Protein AF-A0A3D3JTG0-F1 (afdb_monomer_lite)

Sequence (106 aa):
MKNHLLTIVFLISISLPQLSPAGENDVHAVINGVEFSTAFIIQRNPSPLHYWPKSAVSKKLEVTIDDWLVHQHAVEGRYDKEPEFQQLLEEQESYIAKKIRETLGR

Radius of gyration: 20.94 Å; chains: 1; bounding box: 56×52×36 Å

Secondary structure (DSSP, 8-state):
-------------------SBPPTT-EEEEETTEEEEHHHHHHHS--S-SS-BHHHHHHHHHHHHHHHHHHHHHHHTTGGG-HHHHHHHHHHHHHHHHHHHHHHT-

pLDDT: mean 79.35, std 18.64, range [35.5, 95.5]

Foldseek 3Di:
DDDDPPDDDDDPPDDDFAQDFFDQACFDDADPNDTDGNVNLCVVPPDPDPTDGPVNSVVSVVVSVVVVVVVVVCVVVVVVPDPVNVVVVVVVVVVVVVVVCVVVVD

Structure (mmCIF, N/CA/C/O backbone):
data_AF-A0A3D3JTG0-F1
#
_entry.id   AF-A0A3D3JTG0-F1
#
loop_
_atom_site.group_PDB
_atom_site.id
_atom_site.type_symbol
_atom_site.label_atom_id
_atom_site.label_alt_id
_atom_site.label_comp_id
_atom_site.label_asym_id
_atom_site.label_entity_id
_atom_site.label_seq_id
_atom_site.pdbx_PDB_ins_code
_atom_site.Cartn_x
_atom_site.Cartn_y
_atom_site.Cartn_z
_atom_site.occupancy
_atom_site.B_iso_or_equiv
_atom_site.auth_seq_id
_atom_site.auth_comp_id
_atom_site.auth_asym_id
_atom_site.auth_atom_id
_atom_site.pdbx_PDB_model_num
ATOM 1 N N . MET A 1 1 ? 29.377 -32.816 0.747 1.00 41.09 1 MET A N 1
ATOM 2 C CA . MET A 1 1 ? 28.149 -32.082 0.370 1.00 41.09 1 MET A CA 1
ATOM 3 C C . MET A 1 1 ? 28.561 -30.633 0.158 1.00 41.09 1 MET A C 1
ATOM 5 O O . MET A 1 1 ? 29.163 -30.070 1.060 1.00 41.09 1 MET A O 1
ATOM 9 N N . LYS A 1 2 ? 28.439 -30.106 -1.068 1.00 35.50 2 LYS A N 1
ATOM 10 C CA . LYS A 1 2 ? 28.965 -28.782 -1.443 1.00 35.50 2 LYS A CA 1
ATOM 11 C C . LYS A 1 2 ? 27.948 -27.705 -1.062 1.00 35.50 2 LYS A C 1
ATOM 13 O O . LYS A 1 2 ? 26.835 -27.716 -1.576 1.00 35.50 2 LYS A O 1
ATOM 18 N N . ASN A 1 3 ? 28.347 -26.793 -0.181 1.00 41.91 3 ASN A N 1
ATOM 19 C CA . ASN A 1 3 ? 27.577 -25.599 0.145 1.00 41.91 3 ASN A CA 1
ATOM 20 C C . ASN A 1 3 ? 27.710 -24.620 -1.025 1.00 41.91 3 ASN A C 1
ATOM 22 O O . ASN A 1 3 ? 28.778 -24.048 -1.240 1.00 41.91 3 ASN A O 1
ATOM 26 N N . HIS A 1 4 ? 26.644 -24.452 -1.801 1.00 38.56 4 HIS A N 1
ATOM 27 C CA . HIS A 1 4 ? 26.571 -23.399 -2.805 1.00 38.56 4 HIS A CA 1
ATOM 28 C C . HIS A 1 4 ? 26.114 -22.114 -2.114 1.00 38.56 4 HIS A C 1
ATOM 30 O O . HIS A 1 4 ? 24.928 -21.906 -1.880 1.00 38.56 4 HIS A O 1
ATOM 36 N N . LEU A 1 5 ? 27.087 -21.284 -1.735 1.00 36.28 5 LEU A N 1
ATOM 37 C CA . LEU A 1 5 ? 26.852 -19.916 -1.293 1.00 36.28 5 LEU A CA 1
ATOM 38 C C . LEU A 1 5 ? 26.366 -19.124 -2.518 1.00 36.28 5 LEU A C 1
ATOM 40 O O . LEU A 1 5 ? 27.130 -18.888 -3.454 1.00 36.28 5 LEU A O 1
ATOM 44 N N . LEU A 1 6 ? 25.076 -18.798 -2.557 1.00 37.91 6 LEU A N 1
ATOM 45 C CA . LEU A 1 6 ? 24.474 -18.013 -3.628 1.00 37.91 6 LEU A CA 1
ATOM 46 C C . LEU A 1 6 ? 24.833 -16.536 -3.403 1.00 37.91 6 LEU A C 1
ATOM 48 O O . LEU A 1 6 ? 24.163 -15.830 -2.653 1.00 37.91 6 LEU A O 1
ATOM 52 N N . THR A 1 7 ? 25.925 -16.071 -4.007 1.00 39.56 7 THR A N 1
ATOM 53 C CA . THR A 1 7 ? 26.293 -14.650 -3.994 1.00 39.56 7 THR A CA 1
ATOM 54 C C . THR A 1 7 ? 25.382 -13.892 -4.958 1.00 39.56 7 THR A C 1
ATOM 56 O O . THR A 1 7 ? 25.593 -13.915 -6.169 1.00 39.56 7 THR A O 1
ATOM 59 N N . ILE A 1 8 ? 24.352 -13.233 -4.428 1.00 53.41 8 ILE A N 1
ATOM 60 C CA . ILE A 1 8 ? 23.512 -12.298 -5.185 1.00 53.41 8 ILE A CA 1
ATOM 61 C C . ILE A 1 8 ? 24.306 -10.998 -5.356 1.00 53.41 8 ILE A C 1
ATOM 63 O O . ILE A 1 8 ? 24.624 -10.320 -4.381 1.00 53.41 8 ILE A O 1
ATOM 67 N N . VAL A 1 9 ? 24.652 -10.658 -6.597 1.00 40.28 9 VAL A N 1
ATOM 68 C CA . VAL A 1 9 ? 25.317 -9.396 -6.942 1.00 40.28 9 VAL A CA 1
ATOM 69 C C . VAL A 1 9 ? 24.241 -8.347 -7.228 1.00 40.28 9 VAL A C 1
ATOM 71 O O . VAL A 1 9 ? 23.598 -8.383 -8.273 1.00 40.28 9 VAL A O 1
ATOM 74 N N . PHE A 1 10 ? 24.044 -7.410 -6.298 1.00 41.47 10 PHE A N 1
ATOM 75 C CA . PHE A 1 10 ? 23.234 -6.207 -6.511 1.00 41.47 10 PHE A CA 1
ATOM 76 C C . PHE A 1 10 ? 24.082 -5.157 -7.249 1.00 41.47 10 PHE A C 1
ATOM 78 O O . PHE A 1 10 ? 24.965 -4.533 -6.664 1.00 41.47 10 PHE A O 1
ATOM 85 N N . LEU A 1 11 ? 23.834 -4.964 -8.546 1.00 37.69 11 LEU A N 1
ATOM 86 C CA . LEU A 1 11 ? 24.386 -3.843 -9.311 1.00 37.69 11 LEU A CA 1
ATOM 87 C C . LEU A 1 11 ? 23.433 -2.648 -9.192 1.00 37.69 11 LEU A C 1
ATOM 89 O O . LEU A 1 11 ? 22.484 -2.523 -9.962 1.00 37.69 11 LEU A O 1
ATOM 93 N N . ILE A 1 12 ? 23.680 -1.769 -8.218 1.00 42.81 12 ILE A N 1
ATOM 94 C CA . ILE A 1 12 ? 22.983 -0.480 -8.123 1.00 42.81 12 ILE A CA 1
ATOM 95 C C . ILE A 1 12 ? 23.729 0.518 -9.011 1.00 42.81 12 ILE A C 1
ATOM 97 O O . ILE A 1 12 ? 24.698 1.157 -8.603 1.00 42.81 12 ILE A O 1
ATOM 101 N N . SER A 1 13 ? 23.285 0.632 -10.258 1.00 40.50 13 SER A N 1
ATOM 102 C CA . SER A 1 13 ? 23.770 1.637 -11.204 1.00 40.50 13 SER A CA 1
ATOM 103 C C . SER A 1 13 ? 23.205 3.013 -10.832 1.00 40.50 13 SER A C 1
ATOM 105 O O . SER A 1 13 ? 22.176 3.430 -11.362 1.00 40.50 13 SER A O 1
ATOM 107 N N . ILE A 1 14 ? 23.855 3.736 -9.916 1.00 47.78 14 ILE A N 1
ATOM 108 C CA . ILE A 1 14 ? 23.480 5.121 -9.584 1.00 47.78 14 ILE A CA 1
ATOM 109 C C . ILE A 1 14 ? 23.943 6.038 -10.724 1.00 47.78 14 ILE A C 1
ATOM 111 O O . ILE A 1 14 ? 25.080 6.506 -10.754 1.00 47.78 14 ILE A O 1
ATOM 115 N N . SER A 1 15 ? 23.057 6.271 -11.691 1.00 40.38 15 SER A N 1
ATOM 116 C CA . SER A 1 15 ? 23.247 7.277 -12.744 1.00 40.38 15 SER A CA 1
ATOM 117 C C . SER A 1 15 ? 22.724 8.644 -12.272 1.00 40.38 15 SER A C 1
ATOM 119 O O . SER A 1 15 ? 21.728 8.708 -11.556 1.00 40.38 15 SER A O 1
ATOM 121 N N . LEU A 1 16 ? 23.417 9.724 -12.664 1.00 46.53 16 LEU A N 1
ATOM 122 C CA . LEU A 1 16 ? 23.182 11.135 -12.302 1.00 46.53 16 LEU A CA 1
ATOM 123 C C . LEU A 1 16 ? 21.699 11.589 -12.272 1.00 46.53 16 LEU A C 1
ATOM 125 O O . LEU A 1 16 ? 20.881 11.078 -13.038 1.00 46.53 16 LEU A O 1
ATOM 129 N N . PRO A 1 17 ? 21.356 12.624 -11.470 1.00 42.03 17 PRO A N 1
ATOM 130 C CA . PRO A 1 17 ? 19.983 13.080 -11.273 1.00 42.03 17 PRO A CA 1
ATOM 131 C C . PRO A 1 17 ? 19.440 13.731 -12.548 1.00 42.03 17 PRO A C 1
ATOM 133 O O . PRO A 1 17 ? 19.657 14.912 -12.815 1.00 42.03 17 PRO A O 1
ATOM 136 N N . GLN A 1 18 ? 18.708 12.965 -13.351 1.00 51.88 18 GLN A N 1
ATOM 137 C CA . GLN A 1 18 ? 17.983 13.523 -14.480 1.00 51.88 18 GLN A CA 1
ATOM 138 C C . GLN A 1 18 ? 16.706 14.202 -13.969 1.00 51.88 18 GLN A C 1
ATOM 140 O O . GLN A 1 18 ? 15.749 13.550 -13.558 1.00 51.88 18 GLN A O 1
ATOM 145 N N . LEU A 1 19 ? 16.687 15.534 -14.054 1.00 56.09 19 LEU A N 1
ATOM 146 C CA . LEU A 1 19 ? 15.493 16.389 -13.942 1.00 56.09 19 LEU A CA 1
ATOM 147 C C . LEU A 1 19 ? 14.446 16.120 -15.042 1.00 56.09 19 LEU A C 1
ATOM 149 O O . LEU A 1 19 ? 13.411 16.780 -15.078 1.00 56.09 19 LEU A O 1
ATOM 153 N N . SER A 1 20 ? 14.702 15.171 -15.949 1.00 64.38 20 SER A N 1
ATOM 154 C CA . SER A 1 20 ? 13.735 14.743 -16.953 1.00 64.38 20 SER A CA 1
ATOM 155 C C . SER A 1 20 ? 12.472 14.188 -16.285 1.00 64.38 20 SER A C 1
ATOM 157 O O . SER A 1 20 ? 12.592 13.464 -15.285 1.00 64.38 20 SER A O 1
ATOM 159 N N . PRO A 1 21 ? 11.285 14.462 -16.844 1.00 73.81 21 PRO A N 1
ATOM 160 C CA . PRO A 1 21 ? 10.058 13.847 -16.369 1.00 73.81 21 PRO A CA 1
ATOM 161 C C . PRO A 1 21 ? 10.137 12.324 -16.532 1.00 73.81 21 PRO A C 1
ATOM 163 O O . PRO A 1 21 ? 10.701 11.818 -17.507 1.00 73.81 21 PRO A O 1
ATOM 166 N N . ALA A 1 22 ? 9.606 11.597 -15.555 1.00 76.44 22 ALA A N 1
ATOM 167 C CA . ALA A 1 22 ? 9.298 10.186 -15.724 1.00 76.44 22 ALA A CA 1
ATOM 168 C C . ALA A 1 22 ? 8.078 10.054 -16.645 1.00 76.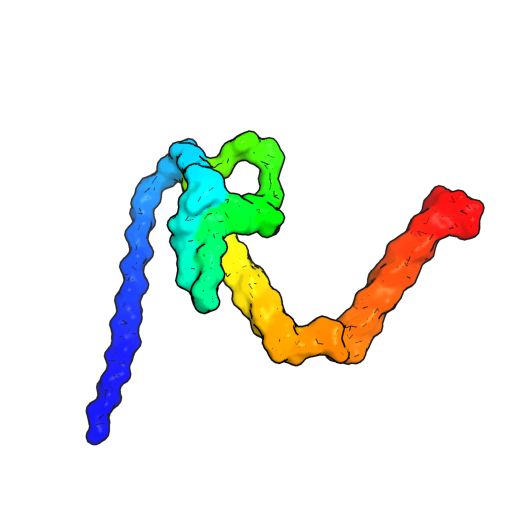44 22 ALA A C 1
ATOM 170 O O . ALA A 1 22 ? 7.123 10.826 -16.518 1.00 76.44 22 ALA A O 1
ATOM 171 N N . GLY A 1 23 ? 8.106 9.093 -17.567 1.00 79.88 23 GLY A N 1
ATOM 172 C CA . GLY A 1 23 ? 6.909 8.709 -18.301 1.00 79.88 23 GLY A CA 1
ATOM 173 C C . GLY A 1 23 ? 5.886 8.129 -17.329 1.00 79.88 23 GLY A C 1
ATOM 174 O O . GLY A 1 23 ? 6.248 7.392 -16.412 1.00 79.88 23 GLY A O 1
ATOM 175 N N . GLU A 1 24 ? 4.608 8.460 -17.509 1.00 76.69 24 GLU A N 1
ATOM 176 C CA . GLU A 1 24 ? 3.520 8.040 -16.609 1.00 76.69 24 GLU A CA 1
ATOM 177 C C . GLU A 1 24 ? 3.435 6.511 -16.451 1.00 76.69 24 GLU A C 1
ATOM 179 O O . GLU A 1 24 ? 3.163 6.008 -15.363 1.00 76.69 24 GLU A O 1
ATOM 184 N N . ASN A 1 25 ? 3.777 5.770 -17.505 1.00 84.38 25 ASN A N 1
ATOM 185 C CA . ASN A 1 25 ? 3.764 4.307 -17.523 1.00 84.38 25 ASN A CA 1
ATOM 186 C C . ASN A 1 25 ? 5.168 3.684 -17.494 1.00 84.38 25 ASN A C 1
ATOM 188 O O . ASN A 1 25 ? 5.304 2.493 -17.759 1.00 84.38 25 ASN A O 1
ATOM 192 N N . ASP A 1 26 ? 6.213 4.459 -17.186 1.00 88.50 26 ASP A N 1
ATOM 193 C CA . ASP A 1 26 ? 7.556 3.894 -17.030 1.00 88.50 26 ASP A CA 1
ATOM 194 C C . ASP A 1 26 ? 7.535 2.894 -15.867 1.00 88.50 26 ASP A C 1
ATOM 196 O O . ASP A 1 26 ? 7.168 3.258 -14.748 1.00 88.50 26 ASP A O 1
ATOM 200 N N . VAL A 1 27 ? 7.909 1.641 -16.137 1.00 89.06 27 VAL A N 1
ATOM 201 C CA . VAL A 1 27 ? 8.040 0.585 -15.125 1.00 89.06 27 VAL A CA 1
ATOM 202 C C . VAL A 1 27 ? 9.430 0.666 -14.504 1.00 89.06 27 VAL A C 1
ATOM 204 O O . VAL A 1 27 ? 10.436 0.575 -15.208 1.00 89.06 27 VAL A O 1
ATOM 207 N N . HIS A 1 28 ? 9.487 0.818 -13.180 1.00 87.25 28 HIS A N 1
ATOM 208 C CA . HIS A 1 28 ? 10.744 0.973 -12.437 1.00 87.25 28 HIS A CA 1
ATOM 209 C C . HIS A 1 28 ? 11.174 -0.307 -11.722 1.00 87.25 28 HIS A C 1
ATOM 211 O O . HIS A 1 28 ? 12.364 -0.508 -11.493 1.00 87.25 28 HIS A O 1
ATOM 217 N N . ALA A 1 29 ? 10.219 -1.171 -11.373 1.00 90.25 29 ALA A N 1
ATOM 218 C CA . ALA A 1 29 ? 10.470 -2.478 -10.775 1.00 90.25 29 ALA A CA 1
ATOM 219 C C . ALA A 1 29 ? 9.299 -3.439 -11.022 1.00 90.25 29 ALA A C 1
ATOM 221 O O . ALA A 1 29 ? 8.171 -3.006 -11.260 1.00 90.25 29 ALA A O 1
ATOM 222 N N . VAL A 1 30 ? 9.567 -4.742 -10.915 1.00 91.50 30 VAL A N 1
ATOM 223 C CA . VAL A 1 30 ? 8.546 -5.797 -10.889 1.00 91.50 30 VAL A CA 1
ATOM 224 C C . VAL A 1 30 ? 8.816 -6.694 -9.687 1.00 91.50 30 VAL A C 1
ATOM 226 O O . VAL A 1 30 ? 9.860 -7.343 -9.634 1.00 91.50 30 VAL A O 1
ATOM 229 N N . ILE A 1 31 ? 7.894 -6.730 -8.724 1.00 87.44 31 ILE A N 1
ATOM 230 C CA . ILE A 1 31 ? 8.020 -7.516 -7.486 1.00 87.44 31 ILE A CA 1
ATOM 231 C C . ILE A 1 31 ? 6.833 -8.472 -7.404 1.00 87.44 31 ILE A C 1
ATOM 233 O O . ILE A 1 31 ? 5.688 -8.039 -7.477 1.00 87.44 31 ILE A O 1
ATOM 237 N N . ASN A 1 32 ? 7.094 -9.777 -7.286 1.00 87.38 32 ASN A N 1
ATOM 238 C CA . ASN A 1 32 ? 6.062 -10.825 -7.219 1.00 87.38 32 ASN A CA 1
ATOM 239 C C . ASN A 1 32 ? 4.991 -10.730 -8.331 1.00 87.38 32 ASN A C 1
ATOM 241 O O . ASN A 1 32 ? 3.821 -11.024 -8.108 1.00 87.38 32 ASN A O 1
ATOM 245 N N . GLY A 1 33 ? 5.388 -10.303 -9.536 1.00 88.56 33 GLY A N 1
ATOM 246 C CA . GLY A 1 33 ? 4.484 -10.135 -10.680 1.00 88.56 33 GLY A CA 1
ATOM 247 C C . GLY A 1 33 ? 3.694 -8.822 -10.704 1.00 88.56 33 GLY A C 1
ATOM 248 O O . GLY A 1 33 ? 2.913 -8.617 -11.628 1.00 88.56 33 GLY A O 1
ATOM 249 N N . VAL A 1 34 ? 3.904 -7.924 -9.737 1.00 89.00 34 VAL A N 1
ATOM 250 C CA . VAL A 1 34 ? 3.306 -6.583 -9.708 1.00 89.00 34 VAL A CA 1
ATOM 251 C C . VAL A 1 34 ? 4.297 -5.554 -10.237 1.00 89.00 34 VAL A C 1
ATOM 253 O O . VAL A 1 34 ? 5.437 -5.478 -9.777 1.00 89.00 34 VAL A O 1
ATOM 256 N N . GLU A 1 35 ? 3.853 -4.751 -11.201 1.00 92.44 35 GLU A N 1
ATOM 257 C CA . GLU A 1 35 ? 4.634 -3.666 -11.793 1.00 92.44 35 GLU A CA 1
ATOM 258 C C . GLU A 1 35 ? 4.535 -2.383 -10.957 1.00 92.44 35 GLU A C 1
ATOM 260 O O . GLU A 1 35 ? 3.449 -1.878 -10.674 1.00 92.44 35 GLU A O 1
ATOM 265 N N . PHE A 1 36 ? 5.689 -1.813 -10.616 1.00 89.69 36 PHE A N 1
ATOM 266 C CA . PHE A 1 36 ? 5.813 -0.518 -9.952 1.00 89.69 36 PHE A CA 1
ATOM 267 C C . PHE A 1 36 ? 6.106 0.543 -11.009 1.00 89.69 36 PHE A C 1
ATOM 269 O O . PHE A 1 36 ? 7.261 0.896 -11.272 1.00 89.69 36 PHE A O 1
ATOM 276 N N . SER A 1 37 ? 5.042 1.015 -11.657 1.00 91.44 37 SER A N 1
ATOM 277 C CA . SER A 1 37 ? 5.109 2.097 -12.637 1.00 91.44 37 SER A CA 1
ATOM 278 C C . SER A 1 37 ? 5.142 3.479 -11.978 1.00 91.44 37 SER A C 1
ATOM 280 O O . SER A 1 37 ? 4.799 3.630 -10.802 1.00 91.44 37 SER A O 1
ATOM 282 N N . THR A 1 38 ? 5.513 4.515 -12.736 1.00 88.81 38 THR A N 1
ATOM 283 C CA . THR A 1 38 ? 5.402 5.910 -12.275 1.00 88.81 38 THR A CA 1
ATOM 284 C C . THR A 1 38 ? 3.990 6.205 -11.762 1.00 88.81 38 THR A C 1
ATOM 286 O O . THR A 1 38 ? 3.847 6.722 -10.657 1.00 88.81 38 THR A O 1
ATOM 289 N N . ALA A 1 39 ? 2.945 5.822 -12.503 1.00 87.00 39 ALA A N 1
ATOM 290 C CA . ALA A 1 39 ? 1.553 6.001 -12.094 1.00 87.00 39 ALA A CA 1
ATOM 291 C C . ALA A 1 39 ? 1.236 5.315 -10.756 1.00 87.00 39 ALA A C 1
ATOM 293 O O . ALA A 1 39 ? 0.616 5.927 -9.884 1.00 87.00 39 ALA A O 1
ATOM 294 N N . PHE A 1 40 ? 1.709 4.080 -10.555 1.00 88.56 40 PHE A N 1
ATOM 295 C CA . PHE A 1 40 ? 1.526 3.356 -9.294 1.00 88.56 40 PHE A CA 1
ATOM 296 C C . PHE A 1 40 ? 2.178 4.098 -8.117 1.00 88.56 40 PHE A C 1
ATOM 298 O O . PHE A 1 40 ? 1.565 4.289 -7.064 1.00 88.56 40 PHE A O 1
ATOM 305 N N . ILE A 1 41 ? 3.413 4.568 -8.306 1.00 89.00 41 ILE A N 1
ATOM 306 C CA . ILE A 1 41 ? 4.174 5.292 -7.277 1.00 89.00 41 ILE A CA 1
ATOM 307 C C . ILE A 1 41 ? 3.499 6.628 -6.941 1.00 89.00 41 ILE A C 1
ATOM 309 O O . ILE A 1 41 ? 3.385 6.971 -5.762 1.00 89.00 41 ILE A O 1
ATOM 313 N N . ILE A 1 42 ? 3.000 7.353 -7.950 1.00 86.69 42 ILE A N 1
ATOM 314 C CA . ILE A 1 42 ? 2.266 8.618 -7.780 1.00 86.69 42 ILE A CA 1
ATOM 315 C C . ILE A 1 42 ? 0.951 8.398 -7.032 1.00 86.69 42 ILE A C 1
ATOM 317 O O . ILE A 1 42 ? 0.628 9.173 -6.136 1.00 86.69 42 ILE A O 1
ATOM 321 N N . GLN A 1 43 ? 0.202 7.341 -7.355 1.00 85.44 43 GLN A N 1
ATOM 322 C CA . GLN A 1 43 ? -1.061 7.035 -6.679 1.00 85.44 43 GLN A CA 1
ATOM 323 C C . GLN A 1 43 ? -0.864 6.840 -5.169 1.00 85.44 43 GLN A C 1
ATOM 325 O O . GLN A 1 43 ? -1.696 7.269 -4.371 1.00 85.44 43 GLN A O 1
ATOM 330 N N . ARG A 1 44 ? 0.246 6.209 -4.773 1.00 84.62 44 ARG A N 1
ATOM 331 C CA . ARG A 1 44 ? 0.599 5.968 -3.365 1.00 84.62 44 ARG A CA 1
ATOM 332 C C . ARG A 1 44 ? 1.262 7.168 -2.692 1.00 84.62 44 ARG A C 1
ATOM 334 O O . ARG A 1 44 ? 1.220 7.285 -1.473 1.00 84.62 44 ARG A O 1
ATOM 341 N N . ASN A 1 45 ? 1.843 8.071 -3.473 1.00 83.44 45 ASN A N 1
ATOM 342 C CA . ASN A 1 45 ? 2.527 9.263 -2.993 1.00 83.44 45 ASN A CA 1
ATOM 343 C C . ASN A 1 45 ? 1.995 10.489 -3.745 1.00 83.44 45 ASN A C 1
ATOM 345 O O . ASN A 1 45 ? 2.720 11.024 -4.578 1.00 83.44 45 ASN A O 1
ATOM 349 N N . PRO A 1 46 ? 0.759 10.953 -3.504 1.00 77.56 46 PRO A N 1
ATOM 350 C CA . PRO A 1 46 ? 0.226 12.094 -4.235 1.00 77.56 46 PRO A CA 1
ATOM 351 C C . PRO A 1 46 ? 1.099 13.336 -4.008 1.00 77.56 46 PRO A C 1
ATOM 353 O O . PRO A 1 46 ? 1.540 13.624 -2.895 1.00 77.56 46 PRO A O 1
ATOM 356 N N . SER A 1 47 ? 1.356 14.081 -5.081 1.00 72.56 47 SER A N 1
ATOM 357 C CA . SER A 1 47 ? 2.133 15.321 -5.059 1.00 72.56 47 SER A CA 1
ATOM 358 C C . SER A 1 47 ? 1.381 16.404 -5.824 1.00 72.56 47 SER 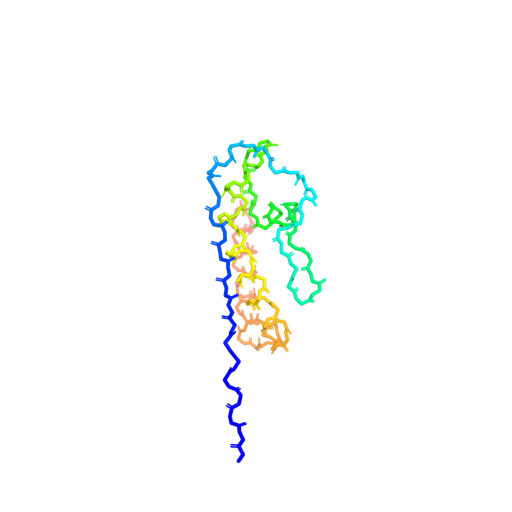A C 1
ATOM 360 O O . SER A 1 47 ? 0.740 16.092 -6.826 1.00 72.56 47 SER A O 1
ATOM 362 N N . PRO A 1 48 ? 1.477 17.677 -5.399 1.00 69.06 48 PRO A N 1
ATOM 363 C CA . PRO A 1 48 ? 0.874 18.799 -6.116 1.00 69.06 48 PRO A CA 1
ATOM 364 C C . PRO A 1 48 ? 1.572 19.114 -7.450 1.00 69.06 48 PRO A C 1
ATOM 366 O O . PRO A 1 48 ? 1.141 20.008 -8.174 1.00 69.06 48 PRO A O 1
ATOM 369 N N . LEU A 1 49 ? 2.679 18.438 -7.769 1.00 67.50 49 LEU A N 1
ATOM 370 C CA . LEU A 1 49 ? 3.427 18.674 -8.998 1.00 67.50 49 LEU A CA 1
ATOM 371 C C . LEU A 1 49 ? 2.686 18.118 -10.221 1.00 67.50 49 LEU A C 1
ATOM 373 O O . LEU A 1 49 ? 2.280 16.959 -10.238 1.00 67.50 49 LEU A O 1
ATOM 377 N N . HIS A 1 50 ? 2.607 18.925 -11.285 1.00 70.56 50 HIS A N 1
ATOM 378 C CA . HIS A 1 50 ? 2.040 18.518 -12.578 1.00 70.56 50 HIS A CA 1
ATOM 379 C C . HIS A 1 50 ? 2.832 17.405 -13.285 1.00 70.56 50 HIS A C 1
ATOM 381 O O . HIS A 1 50 ? 2.290 16.739 -14.160 1.00 70.56 50 HIS A O 1
ATOM 387 N N . TYR A 1 51 ? 4.105 17.205 -12.931 1.00 72.56 51 TYR A N 1
ATOM 388 C CA . TYR A 1 51 ? 4.933 16.105 -13.424 1.00 72.56 51 TYR A CA 1
ATOM 389 C C . TYR A 1 51 ? 5.897 15.625 -12.336 1.00 72.56 51 TYR A C 1
ATOM 391 O O . TYR A 1 51 ? 6.281 16.389 -11.447 1.00 72.56 51 TYR A O 1
ATOM 399 N N . TRP A 1 52 ? 6.322 14.364 -12.426 1.00 80.62 52 TRP A N 1
ATOM 400 C CA . TRP A 1 52 ? 7.280 13.773 -11.494 1.00 80.62 52 TRP A CA 1
ATOM 401 C C . TRP A 1 52 ? 8.675 13.665 -12.116 1.00 80.62 52 TRP A C 1
ATOM 403 O O . TRP A 1 52 ? 8.839 12.994 -13.137 1.00 80.62 52 TRP A O 1
ATOM 413 N N . PRO A 1 53 ? 9.705 14.292 -11.520 1.00 82.81 53 PRO A N 1
ATOM 414 C CA . PRO A 1 53 ? 11.090 14.058 -11.916 1.00 82.81 53 PRO A CA 1
ATOM 415 C C . PRO A 1 53 ? 11.479 12.597 -11.678 1.00 82.81 53 PRO A C 1
ATOM 417 O O . PRO A 1 53 ? 11.138 12.040 -10.631 1.00 82.81 53 PRO A O 1
ATOM 420 N N . LYS A 1 54 ? 12.260 11.990 -12.581 1.00 82.50 54 LYS A N 1
ATOM 421 C CA . LYS A 1 54 ? 12.741 10.604 -12.405 1.00 82.50 54 LYS A CA 1
ATOM 422 C C . LYS A 1 54 ? 13.429 10.386 -11.057 1.00 82.50 54 LYS A C 1
ATOM 424 O O . LYS A 1 54 ? 13.160 9.398 -10.390 1.00 82.50 54 LYS A O 1
ATOM 429 N N . SER A 1 55 ? 14.237 11.345 -10.602 1.00 83.44 55 SER A N 1
ATOM 430 C CA . SER A 1 55 ? 14.894 11.284 -9.289 1.00 83.44 55 SER A CA 1
ATOM 431 C C . SER A 1 55 ? 13.914 11.231 -8.109 1.00 83.44 55 SER A C 1
ATOM 433 O O . SER A 1 55 ? 14.192 10.568 -7.111 1.00 83.44 55 SER A O 1
ATOM 435 N N . ALA A 1 56 ? 12.760 11.898 -8.216 1.00 84.75 56 ALA A N 1
ATOM 436 C CA . ALA A 1 56 ? 11.713 11.845 -7.200 1.00 84.75 56 ALA A CA 1
ATOM 437 C C . ALA A 1 56 ? 11.010 10.482 -7.202 1.00 84.75 56 ALA A C 1
ATOM 439 O O . ALA A 1 56 ? 10.770 9.925 -6.132 1.00 84.75 56 ALA A O 1
ATOM 440 N N . VAL A 1 57 ? 10.747 9.926 -8.390 1.00 85.75 57 VAL A N 1
ATOM 441 C CA . VAL A 1 57 ? 10.188 8.575 -8.541 1.00 85.75 57 VAL A CA 1
ATOM 442 C C . VAL A 1 57 ? 11.140 7.535 -7.956 1.00 85.75 57 VAL A C 1
ATOM 444 O O . VAL A 1 57 ? 10.729 6.756 -7.103 1.00 85.75 57 VAL A O 1
ATOM 447 N N . SER A 1 58 ? 12.429 7.579 -8.309 1.00 83.75 58 SER A N 1
ATOM 448 C CA . SER A 1 58 ? 13.434 6.655 -7.770 1.00 83.75 58 SER A CA 1
ATOM 449 C C . SER A 1 58 ? 13.546 6.735 -6.247 1.00 83.75 58 SER A C 1
ATOM 451 O O . SER A 1 58 ? 13.628 5.705 -5.591 1.00 83.75 58 SER A O 1
ATOM 453 N N . LYS A 1 59 ? 13.487 7.939 -5.660 1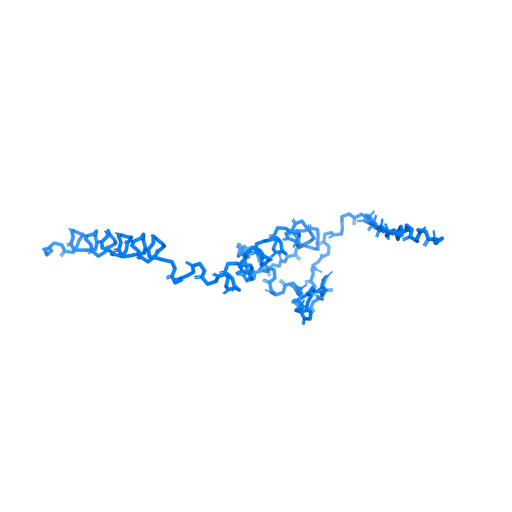.00 87.06 59 LYS A N 1
ATOM 454 C CA . LYS A 1 59 ? 13.527 8.108 -4.198 1.00 87.06 59 LYS A CA 1
ATOM 455 C C . LYS A 1 59 ? 12.289 7.537 -3.498 1.00 87.06 59 LYS A C 1
ATOM 457 O O . LYS A 1 59 ? 12.362 7.159 -2.334 1.00 87.06 59 LYS A O 1
ATOM 462 N N . LYS A 1 60 ? 11.143 7.523 -4.179 1.00 89.94 60 LYS A N 1
ATOM 463 C CA . LYS A 1 60 ? 9.888 6.987 -3.643 1.00 89.94 60 LYS A CA 1
ATOM 464 C C . LYS A 1 60 ? 9.684 5.509 -3.928 1.00 89.94 60 LYS A C 1
ATOM 466 O O . LYS A 1 60 ? 8.874 4.897 -3.238 1.00 89.94 60 LYS A O 1
ATOM 471 N N . LEU A 1 61 ? 10.409 4.948 -4.891 1.00 89.06 61 LEU A N 1
ATOM 472 C CA . LEU A 1 61 ? 10.282 3.553 -5.293 1.00 89.06 61 LEU A CA 1
ATOM 473 C C . LEU A 1 61 ? 10.487 2.600 -4.111 1.00 89.06 61 LEU A C 1
ATOM 475 O O . LEU A 1 61 ? 9.609 1.789 -3.853 1.00 89.06 61 LEU A O 1
ATOM 479 N N . GLU A 1 62 ? 11.590 2.745 -3.374 1.00 89.00 62 GLU A N 1
ATOM 480 C CA . GLU A 1 62 ? 11.932 1.870 -2.240 1.00 89.00 62 GLU A CA 1
ATOM 481 C C . GLU A 1 62 ? 10.846 1.893 -1.157 1.00 89.00 62 GLU A C 1
ATOM 483 O O . GLU A 1 62 ? 10.260 0.861 -0.858 1.00 89.00 62 GLU A O 1
ATOM 488 N N . VAL A 1 63 ? 10.466 3.087 -0.688 1.00 90.12 63 VAL A N 1
ATOM 489 C CA . VAL A 1 63 ? 9.388 3.255 0.306 1.00 90.12 63 VAL A CA 1
ATOM 490 C C . VAL A 1 63 ? 8.063 2.667 -0.190 1.00 90.12 63 VAL A C 1
ATOM 492 O O . VAL A 1 63 ? 7.343 2.029 0.566 1.00 90.12 63 VAL A O 1
ATOM 495 N N . THR A 1 64 ? 7.743 2.845 -1.474 1.00 91.81 64 THR A N 1
ATOM 496 C CA . THR A 1 64 ? 6.499 2.314 -2.055 1.00 91.81 64 THR A CA 1
ATOM 497 C C . THR A 1 64 ? 6.507 0.786 -2.115 1.00 91.81 64 THR A C 1
ATOM 499 O O . THR A 1 64 ? 5.464 0.165 -1.919 1.00 91.81 64 THR A O 1
ATOM 502 N N . ILE A 1 65 ? 7.661 0.176 -2.401 1.00 91.12 65 ILE A N 1
ATOM 503 C CA . ILE A 1 65 ? 7.828 -1.280 -2.395 1.00 91.12 65 ILE A CA 1
ATOM 504 C C . ILE A 1 65 ? 7.716 -1.814 -0.966 1.00 91.12 65 ILE A C 1
ATOM 506 O O . ILE A 1 65 ? 6.976 -2.771 -0.754 1.00 91.12 65 ILE A O 1
ATOM 510 N N . ASP A 1 66 ? 8.382 -1.186 0.002 1.00 92.44 66 ASP A N 1
ATOM 511 C CA . ASP A 1 66 ? 8.339 -1.604 1.406 1.00 92.44 66 ASP A CA 1
ATOM 512 C C . ASP A 1 66 ? 6.914 -1.540 1.967 1.00 92.44 66 ASP A C 1
ATOM 514 O O . ASP A 1 66 ? 6.415 -2.533 2.500 1.00 92.44 66 ASP A O 1
ATOM 518 N N . ASP A 1 67 ? 6.212 -0.420 1.763 1.00 91.25 67 ASP A N 1
ATOM 519 C CA . ASP A 1 67 ? 4.813 -0.266 2.175 1.00 91.25 67 ASP A CA 1
ATOM 520 C C . ASP A 1 67 ? 3.915 -1.326 1.519 1.00 91.25 67 ASP A C 1
ATOM 522 O O . ASP A 1 67 ? 3.017 -1.888 2.156 1.00 91.25 67 ASP A O 1
ATOM 526 N N . TRP A 1 68 ? 4.158 -1.633 0.240 1.00 91.81 68 TRP A N 1
ATOM 527 C CA . TRP A 1 68 ? 3.413 -2.667 -0.471 1.00 91.81 68 TRP A CA 1
ATOM 528 C C . TRP A 1 68 ? 3.683 -4.063 0.101 1.00 91.81 68 TRP A C 1
ATOM 530 O O . TRP A 1 68 ? 2.729 -4.808 0.323 1.00 91.81 68 TRP A O 1
ATOM 540 N N . LEU A 1 69 ? 4.942 -4.408 0.390 1.00 91.12 69 LEU A N 1
ATOM 541 C CA . LEU A 1 69 ? 5.324 -5.694 0.982 1.00 91.12 69 LEU A CA 1
ATOM 542 C C . LEU A 1 69 ? 4.731 -5.871 2.384 1.00 91.12 69 LEU A C 1
ATOM 544 O O . LEU A 1 69 ? 4.186 -6.934 2.682 1.00 91.12 69 LEU A O 1
ATOM 548 N N . VAL A 1 70 ? 4.771 -4.829 3.220 1.00 91.88 70 VAL A N 1
ATOM 549 C CA . VAL A 1 70 ? 4.135 -4.836 4.547 1.00 91.88 70 VAL A CA 1
ATOM 550 C C . VAL A 1 70 ? 2.630 -5.058 4.416 1.00 91.88 70 VAL A C 1
ATOM 552 O O . VAL A 1 70 ? 2.062 -5.882 5.133 1.00 91.88 70 VAL A O 1
ATOM 555 N N . HIS A 1 71 ? 1.979 -4.373 3.473 1.00 88.94 71 HIS A N 1
ATOM 556 C CA . HIS A 1 71 ? 0.552 -4.554 3.236 1.00 88.94 71 HIS A CA 1
ATOM 557 C C . HIS A 1 71 ? 0.213 -5.970 2.751 1.00 88.94 71 HIS A C 1
ATOM 559 O O . HIS A 1 71 ? -0.733 -6.565 3.260 1.00 88.94 71 HIS A O 1
ATOM 565 N N . GLN A 1 72 ? 0.984 -6.535 1.814 1.00 89.50 72 GLN A N 1
ATOM 566 C CA . GLN A 1 72 ? 0.788 -7.923 1.382 1.00 89.50 72 GLN A CA 1
ATOM 567 C C . GLN A 1 72 ? 0.935 -8.893 2.554 1.00 89.50 72 GLN A C 1
ATOM 569 O O . GLN A 1 72 ? 0.075 -9.748 2.742 1.00 89.50 72 GLN A O 1
ATOM 574 N N . HIS A 1 73 ? 1.962 -8.712 3.386 1.00 90.94 73 HIS A N 1
ATOM 575 C CA . HIS A 1 73 ? 2.167 -9.547 4.563 1.00 90.94 73 HIS A CA 1
ATOM 576 C C . HIS A 1 73 ? 0.987 -9.467 5.544 1.00 90.94 73 HIS A C 1
ATOM 578 O O . HIS A 1 73 ? 0.525 -10.496 6.030 1.00 90.94 73 HIS A O 1
ATOM 584 N N . ALA A 1 74 ? 0.449 -8.268 5.786 1.00 89.44 74 ALA A N 1
ATOM 585 C CA . ALA A 1 74 ? -0.728 -8.086 6.635 1.00 89.44 74 ALA A CA 1
ATOM 586 C C . ALA A 1 74 ? -1.983 -8.770 6.060 1.00 89.44 74 ALA A C 1
ATOM 588 O O . ALA A 1 74 ? -2.744 -9.388 6.803 1.00 89.44 74 ALA A O 1
ATOM 589 N N . VAL A 1 75 ? -2.191 -8.698 4.739 1.00 88.81 75 VAL A N 1
ATOM 590 C CA . VAL A 1 75 ? -3.319 -9.356 4.053 1.00 88.81 75 VAL A CA 1
ATOM 591 C C . VAL A 1 75 ? -3.185 -10.880 4.099 1.00 88.81 75 VAL A C 1
ATOM 593 O O . VAL A 1 75 ? -4.151 -11.577 4.415 1.00 88.81 75 VAL A O 1
ATOM 596 N N . GLU A 1 76 ? -1.995 -11.415 3.824 1.00 90.81 76 GLU A N 1
ATOM 597 C CA . GLU A 1 76 ? -1.710 -12.852 3.917 1.00 90.81 76 GLU A CA 1
ATOM 598 C C . GLU A 1 76 ? -1.876 -13.368 5.351 1.00 90.81 76 GLU A C 1
ATOM 600 O O . GLU A 1 76 ? -2.479 -14.423 5.568 1.00 90.81 76 GLU A O 1
ATOM 605 N N . GLY A 1 77 ? -1.403 -12.590 6.328 1.00 92.50 77 GLY A N 1
ATOM 606 C CA . GLY A 1 77 ? -1.565 -12.845 7.757 1.00 92.50 77 GLY A CA 1
ATOM 607 C C . GLY A 1 77 ? -2.996 -12.664 8.266 1.00 92.50 77 GLY A C 1
ATOM 608 O O . GLY A 1 77 ? -3.301 -13.100 9.372 1.00 92.50 77 GLY A O 1
ATOM 609 N N . ARG A 1 78 ? -3.893 -12.085 7.454 1.00 92.19 78 ARG A N 1
ATOM 610 C CA . ARG A 1 78 ? -5.274 -11.735 7.821 1.00 92.19 78 ARG A CA 1
ATOM 611 C C . ARG A 1 78 ? -5.350 -10.836 9.052 1.00 92.19 78 ARG A C 1
ATOM 613 O O . ARG A 1 78 ? -6.256 -10.989 9.871 1.00 92.19 78 ARG A O 1
ATOM 620 N N . TYR A 1 79 ? -4.406 -9.907 9.183 1.00 89.00 79 TYR A N 1
ATOM 621 C CA . TYR A 1 79 ? -4.356 -8.984 10.322 1.00 89.00 79 TYR A CA 1
ATOM 622 C C . TYR A 1 79 ? -5.585 -8.071 10.334 1.00 89.00 79 TYR A C 1
ATOM 624 O O . TYR A 1 79 ? -6.061 -7.668 11.388 1.00 89.00 79 TYR A O 1
ATOM 632 N N . ASP A 1 80 ? -6.181 -7.843 9.160 1.00 86.19 80 ASP A N 1
ATOM 633 C CA . ASP A 1 80 ? -7.483 -7.202 9.016 1.00 86.19 80 ASP A CA 1
ATOM 634 C C . ASP A 1 80 ? -8.600 -7.932 9.774 1.00 86.19 80 ASP A C 1
ATOM 636 O O . ASP A 1 80 ? -9.599 -7.312 10.099 1.00 86.19 80 ASP A O 1
ATOM 640 N N . LYS A 1 81 ? -8.461 -9.223 10.085 1.00 90.44 81 LYS A N 1
ATOM 641 C CA . LYS A 1 81 ? -9.471 -10.029 10.794 1.00 90.44 81 LYS A CA 1
ATOM 642 C C . LYS A 1 81 ? -9.142 -10.247 12.264 1.00 90.44 81 LYS A C 1
ATOM 644 O O . LYS A 1 81 ? -9.901 -10.934 12.950 1.00 90.44 81 LYS A O 1
ATOM 649 N N . GLU A 1 82 ? -8.024 -9.715 12.746 1.00 93.75 82 GLU A N 1
ATOM 650 C CA . GLU A 1 82 ? -7.663 -9.831 14.151 1.00 93.75 82 GLU A CA 1
ATOM 651 C C . GLU A 1 82 ? -8.641 -9.023 15.017 1.00 93.75 82 GLU A C 1
ATOM 653 O O . GLU A 1 82 ? -8.954 -7.879 14.676 1.00 93.75 82 GLU A O 1
ATOM 658 N N . PRO A 1 83 ? -9.131 -9.584 16.141 1.00 94.00 83 PRO A N 1
ATOM 659 C CA . PRO A 1 83 ? -10.089 -8.892 17.002 1.00 94.00 83 PRO A CA 1
ATOM 660 C C . PRO A 1 83 ? -9.595 -7.525 17.483 1.00 94.00 83 PRO A C 1
ATOM 662 O O . PRO A 1 83 ? -10.371 -6.577 17.526 1.00 94.00 83 PRO A O 1
ATOM 665 N N . GLU A 1 84 ? -8.302 -7.410 17.798 1.00 93.94 84 GLU A N 1
ATOM 666 C CA . GLU A 1 84 ? -7.690 -6.153 18.243 1.00 93.94 84 GLU A CA 1
ATOM 667 C C . GLU A 1 84 ? -7.717 -5.091 17.136 1.00 93.94 84 GLU A C 1
ATOM 669 O O . GLU A 1 84 ? -8.072 -3.940 17.385 1.00 93.94 84 GLU A O 1
ATOM 674 N N . PHE A 1 85 ? -7.415 -5.478 15.894 1.00 92.19 85 PHE A N 1
ATOM 675 C CA . PHE A 1 85 ? -7.480 -4.573 14.749 1.00 92.19 85 PHE A CA 1
ATOM 676 C C . PHE A 1 85 ? -8.920 -4.129 14.453 1.00 92.19 85 PHE A C 1
ATOM 678 O O . PHE A 1 85 ? -9.167 -2.947 14.222 1.00 92.19 85 PHE A O 1
ATOM 685 N N . GLN A 1 86 ? -9.883 -5.054 14.517 1.00 93.81 86 GLN A N 1
ATOM 686 C CA . GLN A 1 86 ? -11.305 -4.742 14.341 1.00 93.81 86 GLN A CA 1
ATOM 687 C C . GLN A 1 86 ? -11.824 -3.789 15.424 1.00 93.81 86 GLN A C 1
ATOM 689 O O . GLN A 1 86 ? -12.502 -2.815 15.106 1.00 93.81 86 GLN A O 1
ATOM 694 N N . GLN A 1 87 ? -11.436 -4.000 16.684 1.00 95.25 87 GLN A N 1
ATOM 695 C CA . GLN A 1 87 ? -11.795 -3.095 17.774 1.00 95.25 87 GLN A CA 1
ATOM 696 C C . GLN A 1 87 ? -11.236 -1.682 17.546 1.00 95.25 87 GLN A C 1
ATOM 698 O O . GLN A 1 87 ? -11.956 -0.699 17.716 1.00 95.25 87 GLN A O 1
ATOM 703 N N . LEU A 1 88 ? -9.974 -1.561 17.121 1.00 95.38 88 LEU A N 1
ATOM 704 C CA . LEU A 1 88 ? -9.366 -0.261 16.820 1.00 95.38 88 LEU A CA 1
ATOM 705 C C . LEU A 1 88 ? -10.095 0.476 15.685 1.00 95.38 88 LEU A C 1
ATOM 707 O O . LEU A 1 88 ? -10.263 1.697 15.757 1.00 95.38 88 LEU A O 1
ATOM 711 N N . LEU A 1 89 ? -10.553 -0.248 14.657 1.00 93.25 89 LEU A N 1
ATOM 712 C CA . LEU A 1 89 ? -11.366 0.325 13.582 1.00 93.25 89 LEU A CA 1
ATOM 713 C C . LEU A 1 89 ? -12.710 0.847 14.105 1.00 93.25 89 LEU A C 1
ATOM 715 O O . LEU A 1 89 ? -13.063 1.995 13.834 1.00 93.25 89 LEU A O 1
ATOM 719 N N . GLU A 1 90 ? -13.431 0.053 14.900 1.00 94.06 90 GLU A N 1
ATOM 720 C CA . GLU A 1 90 ? -14.711 0.461 15.495 1.00 94.06 90 GLU A CA 1
ATOM 721 C C . GLU A 1 90 ? -14.562 1.700 16.395 1.00 94.06 90 GLU A C 1
ATOM 723 O O . GLU A 1 90 ? -15.382 2.625 16.353 1.00 94.06 90 GLU A O 1
ATOM 728 N N . GLU A 1 91 ? -13.491 1.763 17.191 1.00 95.50 91 GLU A N 1
ATOM 729 C CA . GLU A 1 91 ? -13.178 2.914 18.041 1.00 95.50 91 GLU A CA 1
ATOM 730 C C . GLU A 1 9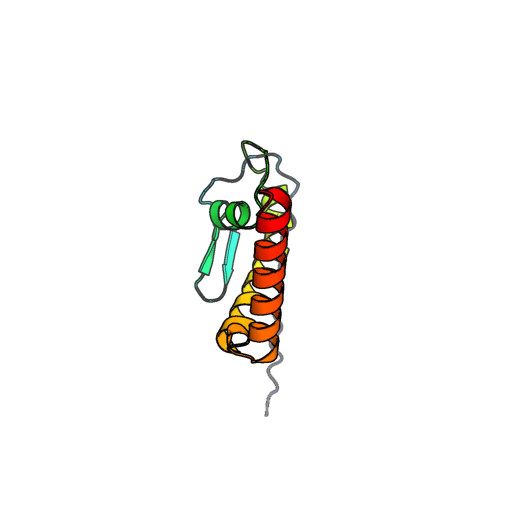1 ? -12.922 4.181 17.212 1.00 95.50 91 GLU A C 1
ATOM 732 O O . GLU A 1 91 ? -13.435 5.261 17.539 1.00 95.50 91 GLU A O 1
ATOM 737 N N . GLN A 1 92 ? -12.180 4.060 16.108 1.00 95.12 92 GLN A N 1
ATOM 738 C CA . GLN A 1 92 ? -11.916 5.169 15.195 1.00 95.12 92 GLN A CA 1
ATOM 739 C C . GLN A 1 92 ? -13.197 5.659 14.506 1.00 95.12 92 GLN A C 1
ATOM 741 O O . GLN A 1 92 ? -13.450 6.868 14.455 1.00 95.12 92 GLN A O 1
ATOM 746 N N . GLU A 1 93 ? -14.027 4.747 13.999 1.00 94.50 93 GLU A N 1
ATOM 747 C CA . GLU A 1 93 ? -15.303 5.082 13.360 1.00 94.50 93 GLU A CA 1
ATOM 748 C C . GLU A 1 93 ? -16.254 5.779 14.337 1.00 94.50 93 GLU A C 1
ATOM 750 O O . GLU A 1 93 ? -16.853 6.812 14.012 1.00 94.50 93 GLU A O 1
ATOM 755 N N . SER A 1 94 ? -16.337 5.271 15.567 1.00 94.69 94 SER A N 1
ATOM 756 C CA . SER A 1 94 ? -17.116 5.875 16.647 1.00 94.69 94 SER A CA 1
ATOM 757 C C . SER A 1 94 ? -16.628 7.288 16.978 1.00 94.69 94 SER A C 1
ATOM 759 O O . SER A 1 94 ? -17.433 8.222 17.088 1.00 94.69 94 SER A O 1
ATOM 761 N N . TYR A 1 95 ? -15.307 7.487 17.062 1.00 94.75 95 TYR A N 1
ATOM 762 C CA . TYR A 1 95 ? -14.706 8.803 17.275 1.00 94.75 95 TYR A CA 1
ATOM 763 C C . TYR A 1 95 ? -15.086 9.797 16.168 1.00 94.75 95 TYR A C 1
ATOM 765 O O . TYR A 1 95 ? -15.531 10.913 16.462 1.00 94.75 95 TYR A O 1
ATOM 773 N N . ILE A 1 96 ? -14.964 9.395 14.899 1.00 93.81 96 ILE A N 1
ATOM 774 C CA . ILE A 1 96 ? -15.310 10.238 13.747 1.00 93.81 96 ILE A CA 1
ATOM 775 C C . ILE A 1 96 ? -16.804 10.578 13.767 1.00 93.81 96 ILE A C 1
ATOM 777 O O . ILE A 1 96 ? -17.176 11.751 13.663 1.00 93.81 96 ILE A O 1
ATOM 781 N N . ALA A 1 97 ? -17.672 9.583 13.967 1.00 93.06 97 ALA A N 1
ATOM 782 C CA . ALA A 1 97 ? -19.117 9.781 14.024 1.00 93.06 97 ALA A CA 1
ATOM 7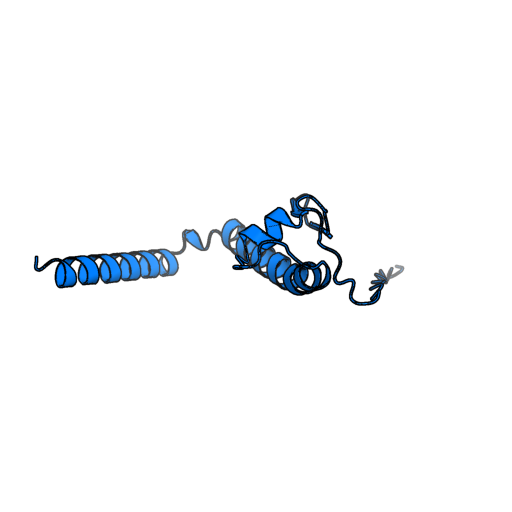83 C C . ALA A 1 97 ? -19.519 10.751 15.146 1.00 93.06 97 ALA A C 1
ATOM 785 O O . ALA A 1 97 ? -20.358 11.633 14.937 1.00 93.06 97 ALA A O 1
ATOM 786 N N . LYS A 1 98 ? -18.893 10.634 16.323 1.00 94.75 98 LYS A N 1
ATOM 787 C CA . LYS A 1 98 ? -19.094 11.560 17.441 1.00 94.75 98 LYS A CA 1
ATOM 788 C C . LYS A 1 98 ? -18.707 12.988 17.061 1.00 94.75 98 LYS A C 1
ATOM 790 O O . LYS A 1 98 ? -19.499 13.903 17.278 1.00 94.75 98 LYS A O 1
ATOM 795 N N . LYS A 1 99 ? -17.537 13.188 16.448 1.00 94.62 99 LYS A N 1
ATOM 796 C CA . LYS A 1 99 ? -17.074 14.523 16.034 1.00 94.62 99 LYS A CA 1
ATOM 797 C C . LYS A 1 99 ? -17.971 15.162 14.982 1.00 94.62 99 LYS A C 1
ATOM 799 O O . LYS A 1 99 ? -18.229 16.364 15.055 1.00 94.62 99 LYS A O 1
ATOM 804 N N . ILE A 1 100 ? -18.502 14.370 14.053 1.00 92.94 100 ILE A N 1
ATOM 805 C CA . ILE A 1 100 ? -19.486 14.846 13.076 1.00 92.94 100 ILE A CA 1
ATOM 806 C C . ILE A 1 100 ? -20.759 15.323 13.788 1.00 92.94 100 ILE A C 1
ATOM 808 O O . ILE A 1 100 ? -21.229 16.422 13.506 1.00 92.94 100 ILE A O 1
ATOM 812 N N . ARG A 1 101 ? -21.299 14.548 14.739 1.00 92.94 101 ARG A N 1
ATOM 813 C CA . ARG A 1 101 ? -22.514 14.929 15.488 1.00 92.94 101 ARG A CA 1
ATOM 814 C C . ARG A 1 101 ? -22.327 16.215 16.293 1.00 92.94 101 ARG A C 1
ATOM 816 O O . ARG A 1 101 ? -23.128 17.133 16.140 1.00 92.94 101 ARG A O 1
ATOM 823 N N . GLU A 1 102 ? -21.230 16.307 17.049 1.00 93.38 102 GLU A N 1
ATOM 824 C CA . GLU A 1 102 ? -20.856 17.509 17.810 1.00 93.38 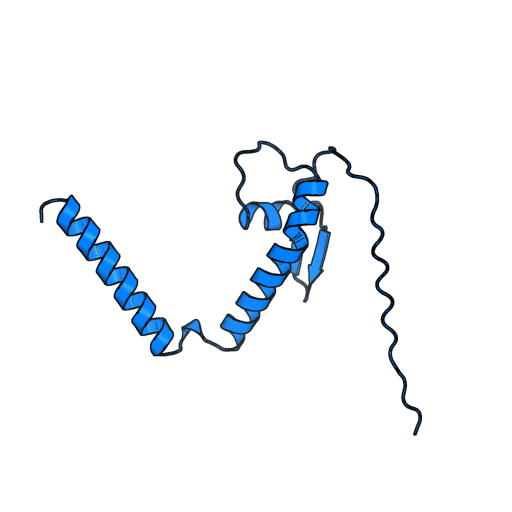102 GLU A CA 1
ATOM 825 C C . GLU A 1 102 ? -20.783 18.749 16.905 1.00 93.38 102 GLU A C 1
ATOM 827 O O . GLU A 1 102 ? -21.294 19.810 17.255 1.00 93.38 102 GLU A O 1
ATOM 832 N N . THR A 1 103 ? -20.192 18.607 15.715 1.00 91.88 103 THR A N 1
ATOM 833 C CA . THR A 1 103 ? -20.046 19.711 14.751 1.00 91.88 103 THR A CA 1
ATOM 834 C C . THR A 1 103 ? -21.380 20.117 14.123 1.00 91.88 103 THR A C 1
ATOM 836 O O . THR A 1 103 ? -21.611 21.295 13.862 1.00 91.88 103 THR A O 1
ATOM 839 N N . LEU A 1 104 ? -22.272 19.154 13.880 1.00 91.50 104 LEU A N 1
ATOM 840 C CA . LEU A 1 104 ? -23.584 19.390 13.274 1.00 91.50 104 LEU A CA 1
ATOM 841 C C . LEU A 1 104 ? -24.657 19.834 14.285 1.00 91.50 104 LEU A C 1
ATOM 843 O O . LEU A 1 104 ? -25.799 20.054 13.883 1.00 91.50 104 LEU A O 1
ATOM 847 N N . GLY A 1 105 ? -24.316 19.969 15.572 1.00 71.38 105 GLY A N 1
ATOM 848 C CA . GLY A 1 105 ? -25.240 20.422 16.616 1.00 71.38 105 GLY A CA 1
ATOM 849 C C . GLY A 1 105 ? -26.402 19.459 16.885 1.00 71.38 105 GLY A C 1
ATOM 850 O O . GLY A 1 105 ? -27.490 19.916 17.238 1.00 71.38 105 GLY A O 1
ATOM 851 N N . ARG A 1 106 ? -26.190 18.150 16.678 1.00 58.03 106 ARG A N 1
ATOM 852 C CA . ARG A 1 106 ? -27.139 17.081 17.032 1.00 58.03 106 ARG A CA 1
ATOM 853 C C . ARG A 1 106 ? -26.704 16.331 18.280 1.00 58.03 106 ARG A C 1
ATOM 855 O O . ARG A 1 106 ? -25.522 15.924 18.330 1.00 58.03 106 ARG A O 1
#